Protein AF-A0A1E5QTL5-F1 (afdb_monomer_lite)

pLDDT: mean 83.36, std 11.29, range [42.22, 96.38]

Secondary structure (DSSP, 8-state):
-HHHHHHS-TT-HHHHHHHHHHTHHHHHHHHHHTT--GGG--HHHHHHHHHHHHHHHHHHHHHHHHHHHHHHHHHHHHHHHHHHHHHHHS-TTTS---GGGGSPPTTHHHHHHHHHHHHHHHTT-

Structure (mmCIF, N/CA/C/O backbone):
data_AF-A0A1E5QTL5-F1
#
_entry.id   AF-A0A1E5QTL5-F1
#
loop_
_atom_site.group_PDB
_atom_site.id
_atom_site.type_symbol
_atom_site.label_atom_id
_atom_site.label_alt_id
_atom_site.label_comp_id
_atom_site.label_asym_id
_atom_site.label_entity_id
_atom_site.label_seq_id
_atom_site.pdbx_PDB_ins_code
_atom_site.Cartn_x
_atom_site.Cartn_y
_atom_site.Cartn_z
_atom_site.occupancy
_atom_site.B_iso_or_equiv
_atom_site.auth_seq_id
_atom_site.auth_comp_id
_atom_site.auth_asym_id
_atom_site.auth_atom_id
_atom_site.pdbx_PDB_model_num
ATOM 1 N N . MET A 1 1 ? -22.407 -11.575 15.071 1.00 51.75 1 MET A N 1
ATOM 2 C CA . MET A 1 1 ? -21.843 -10.204 15.117 1.00 51.75 1 MET A CA 1
ATOM 3 C C . MET A 1 1 ? -20.932 -9.906 13.923 1.00 51.75 1 MET A C 1
ATOM 5 O O . MET A 1 1 ? -21.202 -8.944 13.218 1.00 51.75 1 MET A O 1
ATOM 9 N N . VAL A 1 2 ? -19.932 -10.747 13.624 1.00 49.28 2 VAL A N 1
ATOM 10 C CA . VAL A 1 2 ? -18.993 -10.548 12.492 1.00 49.28 2 VAL A CA 1
ATOM 11 C C . VAL A 1 2 ? -19.690 -10.490 11.119 1.00 49.28 2 VAL A C 1
ATOM 13 O O . VAL A 1 2 ? -19.471 -9.545 10.369 1.00 49.28 2 VAL A O 1
ATOM 16 N N . ASN A 1 3 ? -20.618 -11.408 10.823 1.00 51.19 3 ASN A N 1
ATOM 17 C CA . ASN A 1 3 ? -21.340 -11.412 9.535 1.00 51.19 3 ASN A CA 1
ATOM 18 C C . ASN A 1 3 ? -22.276 -10.196 9.357 1.00 51.19 3 ASN A C 1
ATOM 20 O O . ASN A 1 3 ? -22.453 -9.699 8.250 1.00 51.19 3 ASN A O 1
ATOM 24 N N . TYR A 1 4 ? -22.834 -9.663 10.452 1.00 55.81 4 TYR A N 1
ATOM 25 C CA . TYR A 1 4 ? -23.660 -8.449 10.417 1.00 55.81 4 TYR A CA 1
ATOM 26 C C . TYR A 1 4 ? -22.822 -7.216 10.036 1.00 55.81 4 TYR A C 1
ATOM 28 O O . TYR A 1 4 ? -23.265 -6.392 9.237 1.00 55.81 4 TYR A O 1
ATOM 36 N N . LEU A 1 5 ? -21.585 -7.132 10.538 1.00 55.47 5 LEU A N 1
ATOM 37 C CA . LEU A 1 5 ? -20.639 -6.054 10.232 1.00 55.47 5 LEU A CA 1
ATOM 38 C C . LEU A 1 5 ? -20.130 -6.095 8.785 1.00 55.47 5 LEU A C 1
ATOM 40 O O . LEU A 1 5 ? -19.887 -5.044 8.204 1.00 55.47 5 LEU A O 1
ATOM 44 N N . GLN A 1 6 ? -20.019 -7.281 8.183 1.00 57.78 6 GLN A N 1
ATOM 45 C CA . GLN A 1 6 ? -19.605 -7.426 6.782 1.00 57.78 6 GLN A CA 1
ATOM 46 C C . GLN A 1 6 ? -20.648 -6.890 5.786 1.00 57.78 6 GLN A C 1
ATOM 48 O O . GLN A 1 6 ? -20.279 -6.418 4.714 1.00 57.78 6 GLN A O 1
ATOM 53 N N . SER A 1 7 ? -21.936 -6.937 6.148 1.00 56.97 7 SER A N 1
ATOM 54 C CA . SER A 1 7 ? -23.058 -6.510 5.292 1.00 56.97 7 SER A CA 1
ATOM 55 C C . SER A 1 7 ? -23.428 -5.022 5.400 1.00 56.97 7 SER A C 1
ATOM 57 O O . SER A 1 7 ? -24.205 -4.515 4.593 1.00 56.97 7 SER A O 1
ATOM 59 N N . LYS A 1 8 ? -22.910 -4.309 6.409 1.00 61.84 8 LYS A N 1
ATOM 60 C CA . LYS A 1 8 ? -23.257 -2.909 6.699 1.00 61.84 8 LYS A CA 1
ATOM 61 C C . LYS A 1 8 ? -22.171 -1.966 6.183 1.00 61.84 8 LYS A C 1
ATOM 63 O O . LYS A 1 8 ? -20.986 -2.283 6.227 1.00 61.84 8 LYS A O 1
ATOM 68 N N . ASP A 1 9 ? -22.567 -0.775 5.733 1.00 63.75 9 ASP A N 1
ATOM 69 C CA . ASP A 1 9 ? -21.607 0.284 5.413 1.00 63.75 9 ASP A CA 1
ATOM 70 C C . ASP A 1 9 ? -21.006 0.845 6.709 1.00 63.75 9 ASP A C 1
ATOM 72 O O . ASP A 1 9 ? -21.589 1.706 7.370 1.00 63.75 9 ASP A O 1
ATOM 76 N N . LEU A 1 10 ? -19.839 0.319 7.076 1.00 64.81 10 LEU A N 1
ATOM 77 C CA . LEU A 1 10 ? -19.106 0.666 8.295 1.00 64.81 10 LEU A CA 1
ATOM 78 C C . LEU A 1 10 ? -18.607 2.118 8.313 1.00 64.81 10 LEU A C 1
ATOM 80 O O . LEU A 1 10 ? -18.183 2.588 9.361 1.00 64.81 10 LEU A O 1
ATOM 84 N N . ARG A 1 11 ? -18.703 2.846 7.190 1.00 61.28 11 ARG A N 1
ATOM 85 C CA . ARG A 1 11 ? -18.404 4.287 7.116 1.00 61.28 11 ARG A CA 1
ATOM 86 C C . ARG A 1 11 ? -19.489 5.143 7.777 1.00 61.28 11 ARG A C 1
ATOM 88 O O . ARG A 1 11 ? -19.275 6.325 8.023 1.00 61.28 11 ARG A O 1
ATOM 95 N N . LYS A 1 12 ? -20.668 4.572 8.058 1.00 72.38 12 LYS A N 1
ATOM 96 C CA . LYS A 1 12 ? -21.761 5.263 8.754 1.00 72.38 12 LYS A CA 1
ATOM 97 C C . LYS A 1 12 ? -21.634 5.065 10.262 1.00 72.38 12 LYS A C 1
ATOM 99 O O . LYS A 1 12 ? -22.202 4.125 10.819 1.00 72.38 12 LYS A O 1
ATOM 104 N N . THR A 1 13 ? -20.941 5.990 10.923 1.00 68.62 13 THR A N 1
ATOM 105 C CA . THR A 1 13 ? -20.628 5.951 12.363 1.00 68.62 13 THR A CA 1
ATOM 106 C C . THR A 1 13 ? -21.842 5.659 13.249 1.00 68.62 13 THR A C 1
ATOM 108 O O . THR A 1 13 ? -21.753 4.825 14.146 1.00 68.62 13 THR A O 1
ATOM 111 N N . ASN A 1 14 ? -23.007 6.236 12.942 1.00 74.56 14 ASN A N 1
ATOM 112 C CA . ASN A 1 14 ? -24.229 6.047 13.734 1.00 74.56 14 ASN A CA 1
ATOM 113 C C . ASN A 1 14 ? -24.703 4.582 13.774 1.00 74.56 14 ASN A C 1
ATOM 115 O O . ASN A 1 14 ? -25.102 4.089 14.824 1.00 74.56 14 ASN A O 1
ATOM 119 N N . ALA A 1 15 ? -24.591 3.849 12.661 1.00 73.12 15 ALA A N 1
ATOM 120 C CA . ALA A 1 15 ? -24.999 2.443 12.602 1.00 73.12 15 ALA A CA 1
ATOM 121 C C . ALA A 1 15 ? -24.070 1.529 13.420 1.00 73.12 15 ALA A C 1
ATOM 123 O O . ALA A 1 15 ? -24.491 0.484 13.919 1.00 73.12 15 ALA A O 1
ATOM 124 N N . VAL A 1 16 ? -22.803 1.924 13.551 1.00 77.94 16 VAL A N 1
ATOM 125 C CA . VAL A 1 16 ? -21.808 1.221 14.365 1.00 77.94 16 VAL A CA 1
ATOM 126 C C . VAL A 1 16 ? -22.025 1.540 15.846 1.00 77.94 16 VAL A C 1
ATOM 128 O O . VAL A 1 16 ? -21.996 0.624 16.664 1.00 77.94 16 VAL A O 1
ATOM 131 N N . ILE A 1 17 ? -22.338 2.795 16.189 1.00 83.81 17 ILE A N 1
ATOM 132 C CA . ILE A 1 17 ? -22.687 3.208 17.559 1.00 83.81 17 ILE A CA 1
ATOM 133 C C . ILE A 1 17 ? -23.884 2.410 18.089 1.00 83.81 17 ILE A C 1
ATOM 135 O O . ILE A 1 17 ? -23.831 1.911 19.210 1.00 83.81 17 ILE A O 1
ATOM 139 N N . ASP A 1 18 ? -24.939 2.218 17.294 1.00 82.88 18 ASP A N 1
ATOM 140 C CA . ASP A 1 18 ? -26.103 1.431 17.727 1.00 82.88 18 ASP A CA 1
ATOM 141 C C . ASP A 1 18 ? -25.752 -0.037 18.010 1.00 82.88 18 ASP A C 1
ATOM 143 O O . ASP A 1 18 ? -26.309 -0.657 18.920 1.00 82.88 18 ASP A O 1
ATOM 147 N N . LEU A 1 19 ? -24.807 -0.604 17.256 1.00 82.00 19 LEU A N 1
ATOM 148 C CA . LEU A 1 19 ? -24.320 -1.960 17.491 1.00 82.00 19 LEU A CA 1
ATOM 149 C C . LEU A 1 19 ? -23.465 -2.047 18.759 1.00 82.00 19 LEU A C 1
ATOM 151 O O . LEU A 1 19 ? -23.609 -3.008 19.517 1.00 82.00 19 LEU A O 1
ATOM 155 N N . VAL A 1 20 ? -22.620 -1.046 19.005 1.00 85.94 20 VAL A N 1
ATOM 156 C CA . VAL A 1 20 ? -21.861 -0.929 20.254 1.00 85.94 20 VAL A CA 1
ATOM 157 C C . VAL A 1 20 ? -22.814 -0.809 21.435 1.00 85.94 20 VAL A C 1
ATOM 159 O O . VAL A 1 20 ? -22.671 -1.562 22.390 1.00 85.94 20 VAL A O 1
ATOM 162 N N . ARG A 1 21 ? -23.828 0.061 21.355 1.00 86.88 21 ARG A N 1
ATOM 163 C CA . ARG A 1 21 ? -24.818 0.256 22.424 1.00 86.88 21 ARG A CA 1
ATOM 164 C C . ARG A 1 21 ? -25.520 -1.052 22.791 1.00 86.88 21 ARG A C 1
ATOM 166 O O . ARG A 1 21 ? -25.659 -1.362 23.967 1.00 86.88 21 ARG A O 1
ATOM 173 N N . LYS A 1 22 ? -25.911 -1.855 21.795 1.00 86.88 22 LYS A N 1
ATOM 174 C CA . LYS A 1 22 ? -26.545 -3.169 22.015 1.00 86.88 22 LYS A CA 1
ATOM 175 C C . LYS A 1 22 ? -25.619 -4.214 22.646 1.00 86.88 22 LYS A C 1
ATOM 177 O O . LYS A 1 22 ? -26.120 -5.192 23.182 1.00 86.88 22 LYS A O 1
ATOM 182 N N . ASN A 1 23 ? -24.301 -4.039 22.556 1.00 86.25 23 ASN A N 1
ATOM 183 C CA . ASN A 1 23 ? -23.303 -5.017 23.003 1.00 86.25 23 ASN A CA 1
ATOM 184 C C . ASN A 1 23 ? -22.261 -4.378 23.936 1.00 86.25 23 ASN A C 1
ATOM 186 O O . ASN A 1 23 ? -21.102 -4.793 23.955 1.00 86.25 23 ASN A O 1
ATOM 190 N N . GLN A 1 24 ? -22.651 -3.338 24.677 1.00 84.75 24 GLN A N 1
ATOM 191 C CA . GLN A 1 24 ? -21.721 -2.449 25.373 1.00 84.75 24 GLN A CA 1
ATOM 192 C C . GLN A 1 24 ? -20.828 -3.189 26.375 1.00 84.75 24 GLN A C 1
ATOM 194 O O 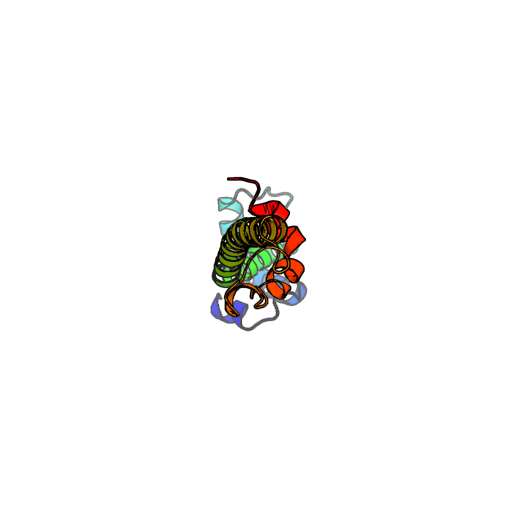. GLN A 1 24 ? -19.642 -2.883 26.465 1.00 84.75 24 GLN A O 1
ATOM 199 N N . GLU A 1 25 ? -21.355 -4.190 27.081 1.00 86.69 25 GLU A N 1
ATOM 200 C CA . GLU A 1 25 ? -20.582 -4.991 28.039 1.00 86.69 25 GLU A CA 1
ATOM 201 C C . GLU A 1 25 ? -19.408 -5.730 27.385 1.00 86.69 25 GLU A C 1
ATOM 203 O O . GLU A 1 25 ? -18.313 -5.768 27.945 1.00 86.69 25 GLU A O 1
ATOM 208 N N . ILE A 1 26 ? -19.604 -6.258 26.172 1.00 85.75 26 ILE A N 1
ATOM 209 C CA . ILE A 1 26 ? -18.548 -6.936 25.409 1.00 85.75 26 ILE A CA 1
ATOM 210 C C . ILE A 1 26 ? -17.455 -5.931 25.044 1.00 85.75 26 ILE A C 1
ATOM 212 O O . ILE A 1 26 ? -16.269 -6.211 25.215 1.00 85.75 26 ILE A O 1
ATOM 216 N N . PHE A 1 27 ? -17.841 -4.741 24.578 1.00 84.81 27 PHE A N 1
ATOM 217 C CA . PHE A 1 27 ? -16.879 -3.690 24.253 1.00 84.81 27 PHE A CA 1
ATOM 218 C C . PHE A 1 27 ? -16.107 -3.230 25.484 1.00 84.81 27 PHE A C 1
ATOM 220 O O . PHE A 1 27 ? -14.890 -3.135 25.403 1.00 84.81 27 PHE A O 1
ATOM 227 N N . LEU A 1 28 ? -16.770 -3.059 26.629 1.00 85.19 28 LEU A N 1
ATOM 228 C CA . LEU A 1 28 ? -16.132 -2.702 27.897 1.00 85.19 28 LEU A CA 1
ATOM 229 C C . LEU A 1 28 ? -15.047 -3.719 28.302 1.00 85.19 28 LEU A C 1
ATOM 231 O O . LEU A 1 28 ? -13.962 -3.341 28.740 1.00 85.19 28 LEU A O 1
ATOM 235 N N . GLN A 1 29 ? -15.320 -5.018 28.137 1.00 86.94 29 GLN A N 1
ATOM 236 C CA . GLN A 1 29 ? -14.353 -6.086 28.416 1.00 86.94 29 GLN A CA 1
ATOM 237 C C . GLN A 1 29 ? -13.166 -6.042 27.447 1.00 86.94 29 GLN A C 1
ATOM 239 O O . GLN A 1 29 ? -12.014 -6.037 27.880 1.00 86.94 29 GLN A O 1
ATOM 244 N N . VAL A 1 30 ? -13.435 -5.949 26.141 1.00 81.50 30 VAL A N 1
ATOM 245 C CA . VAL A 1 30 ? -12.394 -5.879 25.104 1.00 81.50 30 VAL A CA 1
ATOM 246 C C . VAL A 1 30 ? -11.532 -4.627 25.269 1.00 81.50 30 VAL A C 1
ATOM 248 O O . VAL A 1 30 ? -10.310 -4.702 25.149 1.00 81.50 30 VAL A O 1
ATOM 251 N N . THR A 1 31 ? -12.132 -3.479 25.592 1.00 81.25 31 THR A N 1
ATOM 252 C CA . THR A 1 31 ? -11.392 -2.222 25.729 1.00 81.25 31 THR A CA 1
ATOM 253 C C . THR A 1 31 ? -10.493 -2.192 26.954 1.00 81.25 31 THR A C 1
ATOM 255 O O . THR A 1 31 ? -9.430 -1.582 26.909 1.00 81.25 31 THR A O 1
ATOM 258 N N . ARG A 1 32 ? -10.865 -2.905 28.023 1.00 83.19 32 ARG A N 1
ATOM 259 C CA . ARG A 1 32 ? -9.986 -3.115 29.180 1.00 83.19 32 ARG A CA 1
ATOM 260 C C . ARG A 1 32 ? -8.775 -3.974 28.831 1.00 83.19 32 ARG A C 1
ATOM 262 O O . ARG A 1 32 ? -7.679 -3.660 29.280 1.00 83.19 32 ARG A O 1
ATOM 269 N N . ILE A 1 33 ? -8.954 -5.009 28.006 1.00 84.12 33 ILE A N 1
ATOM 270 C CA . ILE A 1 33 ? -7.854 -5.880 27.555 1.00 84.12 33 ILE A CA 1
ATOM 271 C C . ILE A 1 33 ? -6.836 -5.090 26.723 1.00 84.12 33 ILE A C 1
ATOM 273 O O . ILE A 1 33 ? -5.636 -5.232 26.930 1.00 84.12 33 ILE A O 1
ATOM 277 N N . ILE A 1 34 ? -7.298 -4.223 25.818 1.00 80.62 34 ILE A N 1
ATOM 278 C CA . ILE A 1 34 ? -6.419 -3.374 24.990 1.00 80.62 34 ILE A CA 1
ATOM 279 C C . ILE A 1 34 ? -5.931 -2.109 25.723 1.00 80.62 34 ILE A C 1
ATOM 281 O O . ILE A 1 34 ? -5.280 -1.265 25.113 1.00 80.62 34 ILE A O 1
ATOM 285 N N . GLY A 1 35 ? -6.255 -1.954 27.013 1.00 84.25 35 GLY A N 1
ATOM 286 C CA . GLY A 1 35 ? -5.751 -0.869 27.856 1.00 84.25 35 GLY A CA 1
ATOM 287 C C . GLY A 1 35 ? -6.338 0.514 27.561 1.00 84.25 35 GLY A C 1
ATOM 288 O O . GLY A 1 35 ? -5.658 1.519 27.769 1.00 84.25 35 GLY A O 1
ATOM 289 N N . LEU A 1 36 ? -7.583 0.605 27.081 1.00 86.44 36 LEU A N 1
ATOM 290 C CA . LEU A 1 36 ? -8.231 1.897 26.862 1.00 86.44 36 LEU A CA 1
ATOM 291 C C . LEU A 1 36 ? -8.430 2.628 28.207 1.00 86.44 36 LEU A C 1
ATOM 293 O O . LEU A 1 36 ? -9.045 2.067 29.117 1.00 86.44 36 LEU A O 1
ATOM 297 N N . PRO A 1 37 ? -7.966 3.884 28.356 1.00 88.06 37 PRO A N 1
ATOM 298 C CA . PRO A 1 37 ? -8.198 4.649 29.575 1.00 88.06 37 PRO A CA 1
ATOM 299 C C . PRO A 1 37 ? -9.694 4.841 29.836 1.00 88.06 37 PRO A C 1
ATOM 301 O O . PRO A 1 37 ? -10.447 5.134 28.908 1.00 88.06 37 PRO A O 1
ATOM 304 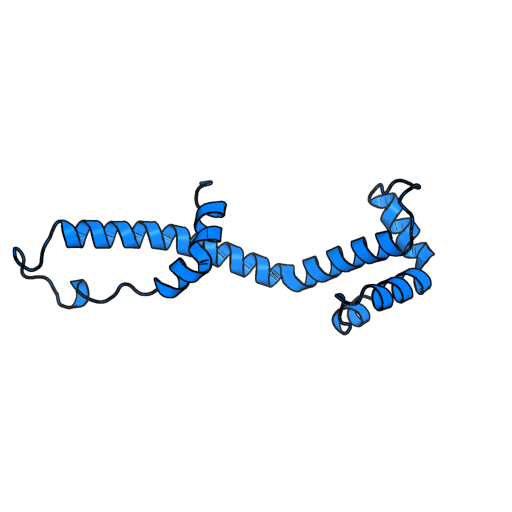N N . LYS A 1 38 ? -10.117 4.796 31.107 1.00 84.94 38 LYS A N 1
ATOM 305 C CA . LYS A 1 38 ? -11.522 5.033 31.502 1.00 84.94 38 LYS A CA 1
ATOM 306 C C . LYS A 1 38 ? -12.095 6.343 30.952 1.00 84.94 38 LYS A C 1
ATOM 308 O O . LYS A 1 38 ? -13.254 6.397 30.568 1.00 84.94 38 LYS A O 1
ATOM 313 N N . SER A 1 39 ? -11.272 7.389 30.846 1.00 89.25 39 SER A N 1
ATOM 314 C CA . SER A 1 39 ? -11.662 8.684 30.263 1.00 89.25 39 SER A CA 1
ATOM 315 C C . SER A 1 39 ? -12.025 8.620 28.773 1.00 89.25 39 SER A C 1
ATOM 317 O O . SER A 1 39 ? -12.534 9.594 28.221 1.00 89.25 39 SER A O 1
ATOM 319 N N . LYS A 1 40 ? -11.752 7.494 28.108 1.00 87.62 40 LYS A N 1
ATOM 320 C CA . LYS A 1 40 ? -12.044 7.229 26.699 1.00 87.62 40 LYS A CA 1
ATOM 321 C C . LYS A 1 40 ? -13.074 6.109 26.506 1.00 87.62 40 LYS A C 1
ATOM 323 O O . LYS A 1 40 ? -13.370 5.789 25.359 1.00 87.62 40 LYS A O 1
ATOM 328 N N . GLU A 1 41 ? -13.656 5.549 27.568 1.00 87.81 41 GLU A N 1
ATOM 329 C CA . GLU A 1 41 ? -14.702 4.512 27.512 1.00 87.81 41 GLU A CA 1
ATOM 330 C C . GLU A 1 41 ? -16.068 5.098 27.090 1.00 87.81 41 GLU A C 1
ATOM 332 O O . GLU A 1 41 ? -17.029 5.117 27.855 1.00 87.81 41 GLU A O 1
ATOM 337 N N . THR A 1 42 ? -16.153 5.610 25.859 1.00 89.06 42 THR A N 1
ATOM 338 C CA . THR A 1 42 ? -17.393 6.134 25.264 1.00 89.06 42 THR A CA 1
ATOM 339 C C . THR A 1 42 ? -17.854 5.263 24.098 1.00 89.06 42 THR A C 1
ATOM 341 O O . THR A 1 42 ? -17.049 4.588 23.447 1.00 89.06 42 THR A O 1
ATOM 344 N N . LEU A 1 43 ? -19.158 5.290 23.802 1.00 86.62 43 LEU A N 1
ATOM 345 C CA . LEU A 1 43 ? -19.743 4.524 22.694 1.00 86.62 43 LEU A CA 1
ATOM 346 C C . LEU A 1 43 ? -19.109 4.892 21.345 1.00 86.62 43 LEU A C 1
ATOM 348 O O . LEU A 1 43 ? -18.928 4.030 20.488 1.00 86.62 43 LEU A O 1
ATOM 352 N N . GLU A 1 44 ? -18.736 6.157 21.171 1.00 87.56 44 GLU A N 1
ATOM 353 C CA . GLU A 1 44 ? -18.079 6.682 19.977 1.00 87.56 44 GLU A CA 1
ATOM 354 C C . GLU A 1 44 ? -16.684 6.079 19.813 1.00 87.56 44 GLU A C 1
ATOM 356 O O . GLU A 1 44 ? -16.346 5.599 18.732 1.00 87.56 44 GLU A O 1
ATOM 361 N N . ASN A 1 45 ? -15.890 6.029 20.885 1.00 87.88 45 ASN A N 1
ATOM 362 C CA . ASN A 1 45 ? -14.547 5.453 20.826 1.00 87.88 45 ASN A CA 1
ATOM 363 C C . ASN A 1 45 ? -14.595 3.945 20.575 1.00 87.88 45 ASN A C 1
ATOM 365 O O . ASN A 1 45 ? -13.818 3.426 19.774 1.00 87.88 45 ASN A O 1
ATOM 369 N N . TYR A 1 46 ? -15.548 3.238 21.181 1.00 87.75 46 TYR A N 1
ATOM 370 C CA . TYR A 1 46 ? -15.791 1.827 20.878 1.00 87.75 46 TYR A CA 1
ATOM 371 C C . TYR A 1 46 ? -16.204 1.614 19.421 1.00 87.75 46 TYR A C 1
ATOM 373 O O . TYR A 1 46 ? -15.735 0.674 18.778 1.00 87.75 46 TYR A O 1
ATOM 381 N N . ALA A 1 47 ? -17.036 2.503 18.873 1.00 85.88 47 ALA A N 1
ATOM 382 C CA . ALA A 1 47 ? -17.435 2.447 17.474 1.00 85.88 47 ALA A CA 1
ATOM 383 C C . ALA A 1 47 ? -16.244 2.691 16.538 1.00 85.88 47 ALA A C 1
ATOM 385 O O . ALA A 1 47 ? -16.113 1.981 15.545 1.00 85.88 47 ALA A O 1
ATOM 386 N N . ILE A 1 48 ? -15.351 3.629 16.865 1.00 86.56 48 ILE A N 1
ATOM 387 C CA . ILE A 1 48 ? -14.119 3.879 16.101 1.00 86.56 48 ILE A CA 1
ATOM 388 C C . ILE A 1 48 ? -13.206 2.649 16.125 1.00 86.56 48 ILE A C 1
ATOM 390 O O . ILE A 1 48 ? -12.754 2.207 15.069 1.00 86.56 48 ILE A O 1
ATOM 394 N N . ILE A 1 49 ? -12.978 2.050 17.299 1.00 85.94 49 ILE A N 1
ATOM 395 C CA . ILE A 1 49 ? -12.166 0.830 17.434 1.00 85.94 49 ILE A CA 1
ATOM 396 C C . ILE A 1 49 ? -12.764 -0.298 16.590 1.00 85.94 49 ILE A C 1
ATOM 398 O O . ILE A 1 49 ? -12.054 -0.954 15.827 1.00 85.94 49 ILE A O 1
ATOM 402 N N . LEU A 1 50 ? -14.080 -0.504 16.673 1.00 84.69 50 LEU A N 1
ATOM 403 C CA . LEU A 1 50 ? -14.754 -1.537 15.895 1.00 84.69 50 LEU A CA 1
ATOM 404 C C . LEU A 1 50 ? -14.669 -1.279 14.388 1.00 84.69 50 LEU A C 1
ATOM 406 O O . LEU A 1 50 ? -14.429 -2.215 13.625 1.00 84.69 50 LEU A O 1
ATOM 410 N N . GLN A 1 51 ? -14.859 -0.030 13.960 1.00 85.06 51 GLN A N 1
ATOM 411 C CA . GLN A 1 51 ? -14.710 0.367 12.560 1.00 85.06 51 GLN A CA 1
ATOM 412 C C . GLN A 1 51 ? -13.305 0.074 12.059 1.00 85.06 51 GLN A C 1
ATOM 414 O O . GLN A 1 51 ? -13.162 -0.555 11.013 1.00 85.06 51 GLN A O 1
ATOM 419 N N . TYR A 1 52 ? -12.283 0.468 12.820 1.00 85.25 52 TYR A N 1
ATOM 420 C CA . TYR A 1 52 ? -10.895 0.192 12.482 1.00 85.25 52 TYR A CA 1
ATOM 421 C C . TYR A 1 52 ? -10.648 -1.311 12.340 1.00 85.25 52 TYR A C 1
ATOM 423 O O . TYR A 1 52 ? -10.163 -1.748 11.302 1.00 85.25 52 TYR A O 1
ATOM 431 N N . LEU A 1 53 ? -11.033 -2.123 13.329 1.00 83.94 53 LEU A N 1
ATOM 432 C CA . LEU A 1 53 ? -10.825 -3.574 13.290 1.00 83.94 53 LEU A CA 1
ATOM 433 C C . LEU A 1 53 ? -11.532 -4.223 12.097 1.00 83.94 53 LEU A C 1
ATOM 435 O O . LEU A 1 53 ? -10.952 -5.054 11.397 1.00 83.94 53 LEU A O 1
ATOM 439 N N . ALA A 1 54 ? -12.779 -3.831 11.842 1.00 83.06 54 ALA A N 1
ATOM 440 C CA . ALA A 1 54 ? -13.569 -4.393 10.760 1.00 83.06 54 ALA A CA 1
ATOM 441 C C . ALA A 1 54 ? -13.041 -3.976 9.376 1.00 83.06 54 ALA A C 1
ATOM 443 O O . ALA A 1 54 ? -12.958 -4.820 8.483 1.00 83.06 54 ALA A O 1
ATOM 444 N N . LEU A 1 55 ? -12.641 -2.712 9.193 1.00 82.44 55 LEU A N 1
ATOM 445 C CA . LEU A 1 55 ? -12.035 -2.226 7.949 1.00 82.44 55 LEU A CA 1
ATOM 446 C C . LEU A 1 55 ? -10.655 -2.844 7.718 1.00 82.44 55 LEU A C 1
ATOM 448 O O . LEU A 1 55 ? -10.399 -3.350 6.627 1.00 82.44 55 LEU A O 1
ATOM 452 N N . SER A 1 56 ? -9.809 -2.882 8.748 1.00 83.50 56 SER A N 1
ATOM 453 C CA . SER A 1 56 ? -8.501 -3.535 8.695 1.00 83.50 56 SER A CA 1
ATOM 454 C C . SER A 1 56 ? -8.649 -4.995 8.288 1.00 83.50 56 SER A C 1
ATOM 456 O O . SER A 1 56 ? -8.002 -5.427 7.340 1.00 83.50 56 SER A O 1
ATOM 458 N N . LYS A 1 57 ? -9.579 -5.740 8.902 1.00 83.62 57 LYS A N 1
ATOM 459 C CA . LYS A 1 57 ? -9.816 -7.140 8.531 1.00 83.62 57 LYS A CA 1
ATOM 460 C C . LYS A 1 57 ? -10.371 -7.294 7.116 1.00 83.62 57 LYS A C 1
ATOM 462 O O . LYS A 1 57 ? -9.972 -8.205 6.397 1.00 83.62 57 LYS A O 1
ATOM 467 N N . LYS A 1 58 ? -11.292 -6.416 6.707 1.00 83.31 58 LYS A N 1
ATOM 468 C CA . LYS A 1 58 ? -11.887 -6.428 5.363 1.00 83.31 58 LYS A CA 1
ATOM 469 C C . LYS A 1 58 ? -10.834 -6.224 4.275 1.00 83.31 58 LYS A C 1
ATOM 471 O O . LYS A 1 58 ? -10.924 -6.849 3.222 1.00 83.31 58 LYS A O 1
ATOM 476 N N . HIS A 1 59 ? -9.868 -5.345 4.523 1.00 84.50 59 HIS A N 1
ATOM 477 C CA . HIS A 1 59 ? -8.871 -4.957 3.534 1.00 84.50 59 HIS A CA 1
ATOM 478 C C . HIS A 1 59 ? -7.527 -5.673 3.689 1.00 84.50 59 HIS A C 1
ATOM 480 O O . HIS A 1 59 ? -6.739 -5.607 2.759 1.00 84.50 59 HIS A O 1
ATOM 486 N N . GLU A 1 60 ? -7.291 -6.420 4.771 1.00 86.06 60 GLU A N 1
ATOM 487 C CA . GLU A 1 60 ? -6.037 -7.134 5.074 1.00 86.06 60 GLU A CA 1
ATOM 488 C C . GLU A 1 60 ? -5.432 -7.849 3.856 1.00 86.06 60 GLU A C 1
ATOM 490 O O . GLU A 1 60 ? -4.284 -7.598 3.485 1.00 86.06 60 GLU A O 1
ATOM 495 N N . LYS A 1 61 ? -6.226 -8.685 3.175 1.00 85.62 61 LYS A N 1
ATOM 496 C CA . LYS A 1 61 ? -5.760 -9.438 2.002 1.00 85.62 61 LYS A CA 1
ATOM 497 C C . LYS A 1 61 ? -5.390 -8.521 0.833 1.00 85.62 61 LYS A C 1
ATOM 499 O O . LYS A 1 61 ? -4.349 -8.713 0.210 1.00 85.62 61 LYS A O 1
ATOM 504 N N . ASN A 1 62 ? -6.236 -7.536 0.538 1.00 87.62 62 ASN A N 1
ATOM 505 C CA . ASN A 1 62 ? -6.025 -6.624 -0.586 1.00 87.62 62 ASN A CA 1
ATOM 506 C C . ASN A 1 62 ? -4.836 -5.694 -0.322 1.00 87.62 62 ASN A C 1
ATOM 508 O O . ASN A 1 62 ? -4.047 -5.451 -1.227 1.00 87.62 62 ASN A O 1
ATOM 512 N N . SER A 1 63 ? -4.670 -5.230 0.917 1.00 88.31 63 SER A N 1
ATOM 513 C CA . SER A 1 63 ? -3.516 -4.442 1.344 1.00 88.31 63 SER A CA 1
ATOM 514 C C . SER A 1 63 ? -2.222 -5.240 1.191 1.00 88.31 63 SER A C 1
ATOM 516 O O . SER A 1 63 ? -1.255 -4.720 0.648 1.00 88.31 63 SER A O 1
ATOM 518 N N . GLY A 1 64 ? -2.209 -6.521 1.580 1.00 89.50 64 GLY A N 1
ATOM 519 C CA . GLY A 1 64 ? -1.045 -7.389 1.373 1.00 89.50 64 GLY A CA 1
ATOM 520 C C . GLY A 1 64 ? -0.686 -7.569 -0.106 1.00 89.50 64 GLY A C 1
ATOM 521 O O . GLY A 1 64 ? 0.479 -7.464 -0.482 1.00 89.50 64 GLY A O 1
ATOM 522 N N . GLN A 1 65 ? -1.685 -7.782 -0.968 1.00 92.25 65 GLN A N 1
ATOM 523 C CA . GLN A 1 65 ? -1.470 -7.861 -2.419 1.00 92.25 65 GLN A CA 1
ATOM 524 C C . GLN A 1 65 ? -0.960 -6.541 -3.003 1.00 92.25 65 GLN A C 1
ATOM 526 O O . GLN A 1 65 ? -0.088 -6.553 -3.868 1.00 92.25 65 GLN A O 1
ATOM 531 N N . TYR A 1 66 ? -1.474 -5.416 -2.511 1.00 93.00 66 TYR A N 1
ATOM 532 C CA . TYR A 1 66 ? -1.028 -4.096 -2.923 1.00 93.00 66 TYR A CA 1
ATOM 533 C C . TYR A 1 66 ? 0.435 -3.851 -2.546 1.00 93.00 66 TYR A C 1
ATOM 535 O O . TYR A 1 66 ? 1.219 -3.493 -3.412 1.00 93.00 66 TYR A O 1
ATOM 543 N N . PHE A 1 67 ? 0.845 -4.122 -1.303 1.00 92.38 67 PHE A N 1
ATOM 544 C CA . PHE A 1 67 ? 2.250 -3.957 -0.908 1.00 92.38 67 PHE A CA 1
ATOM 545 C C . PHE A 1 67 ? 3.199 -4.835 -1.725 1.00 92.38 67 PHE A C 1
ATOM 547 O O . PHE A 1 67 ? 4.268 -4.376 -2.112 1.00 92.38 67 PHE A O 1
ATOM 554 N N . ARG A 1 68 ? 2.777 -6.056 -2.072 1.00 93.19 68 ARG A N 1
ATOM 555 C CA . ARG A 1 68 ? 3.547 -6.916 -2.975 1.00 93.19 68 ARG A CA 1
ATOM 556 C C . ARG A 1 68 ? 3.672 -6.328 -4.383 1.00 93.19 68 ARG A C 1
ATOM 558 O O . ARG A 1 68 ? 4.726 -6.452 -4.995 1.00 93.19 68 ARG A O 1
ATOM 565 N N . LEU A 1 69 ? 2.620 -5.693 -4.904 1.00 94.06 69 LEU A N 1
ATOM 566 C CA . LEU A 1 69 ? 2.702 -4.964 -6.172 1.00 94.06 69 LEU A CA 1
ATOM 567 C C . LEU A 1 69 ? 3.726 -3.828 -6.075 1.00 94.06 69 LEU A C 1
ATOM 569 O O . LEU A 1 69 ? 4.564 -3.709 -6.958 1.00 94.06 69 LEU A O 1
ATOM 573 N N . ILE A 1 70 ? 3.687 -3.035 -5.002 1.00 95.06 70 ILE A N 1
ATOM 574 C CA . ILE A 1 70 ? 4.631 -1.929 -4.790 1.00 95.06 70 ILE A CA 1
ATOM 575 C C . ILE A 1 70 ? 6.082 -2.430 -4.761 1.00 95.06 70 ILE A C 1
ATOM 577 O O . ILE A 1 70 ? 6.935 -1.871 -5.444 1.00 95.06 70 ILE A O 1
ATOM 581 N N . GLU A 1 71 ? 6.348 -3.528 -4.054 1.00 92.69 71 GLU A N 1
ATOM 582 C CA . GLU A 1 71 ? 7.670 -4.160 -4.014 1.00 92.69 71 GLU A CA 1
ATOM 583 C C . GLU A 1 71 ? 8.149 -4.598 -5.409 1.00 92.69 71 GLU A C 1
ATOM 585 O O . GLU A 1 71 ? 9.255 -4.248 -5.826 1.00 92.69 71 GLU A O 1
ATOM 590 N N . VAL A 1 72 ? 7.299 -5.309 -6.158 1.00 94.38 72 VAL A N 1
ATOM 591 C CA . VAL A 1 72 ? 7.612 -5.757 -7.524 1.00 94.38 72 VAL A CA 1
ATOM 592 C C . VAL A 1 72 ? 7.849 -4.569 -8.454 1.00 94.38 72 VAL A C 1
ATOM 594 O O . VAL A 1 72 ? 8.771 -4.608 -9.265 1.00 94.38 72 VAL A O 1
ATOM 597 N N . MET A 1 73 ? 7.063 -3.499 -8.329 1.00 94.88 73 MET A N 1
ATOM 598 C CA . MET A 1 73 ? 7.231 -2.305 -9.157 1.00 94.88 73 MET A CA 1
ATOM 599 C C . MET A 1 73 ? 8.518 -1.539 -8.834 1.00 94.88 73 MET A C 1
ATOM 601 O O . MET A 1 73 ? 9.130 -0.992 -9.747 1.00 94.88 73 MET A O 1
ATOM 605 N N . GLY A 1 74 ? 8.979 -1.554 -7.580 1.00 92.94 74 GLY A N 1
ATOM 606 C CA . GLY A 1 74 ? 10.300 -1.030 -7.224 1.00 92.94 74 GLY A CA 1
ATOM 607 C C . GLY A 1 74 ? 11.436 -1.806 -7.899 1.00 92.94 74 GLY A C 1
ATOM 608 O O . GLY A 1 74 ? 12.352 -1.210 -8.459 1.00 92.94 74 GLY A O 1
ATOM 609 N N . GLN A 1 75 ? 11.354 -3.140 -7.928 1.00 92.81 75 GLN A N 1
ATOM 610 C CA . GLN A 1 75 ? 12.330 -3.970 -8.649 1.00 92.81 75 GLN A CA 1
ATOM 611 C C . GLN A 1 75 ? 12.259 -3.750 -10.166 1.00 92.81 75 GLN A C 1
ATOM 613 O O . GLN A 1 75 ? 13.291 -3.646 -10.829 1.00 92.81 75 GLN A O 1
ATOM 618 N N . TRP A 1 76 ? 11.045 -3.645 -10.709 1.00 94.94 76 TRP A N 1
ATOM 619 C CA . TRP A 1 76 ? 10.811 -3.332 -12.116 1.00 94.94 76 TRP A CA 1
ATOM 620 C C . TRP A 1 76 ? 11.449 -1.996 -12.514 1.00 94.94 76 TRP A C 1
ATOM 622 O O . TRP A 1 76 ? 12.063 -1.930 -13.571 1.00 94.94 76 TRP A O 1
ATOM 632 N N . ALA A 1 77 ? 11.385 -0.967 -11.663 1.00 92.69 77 ALA 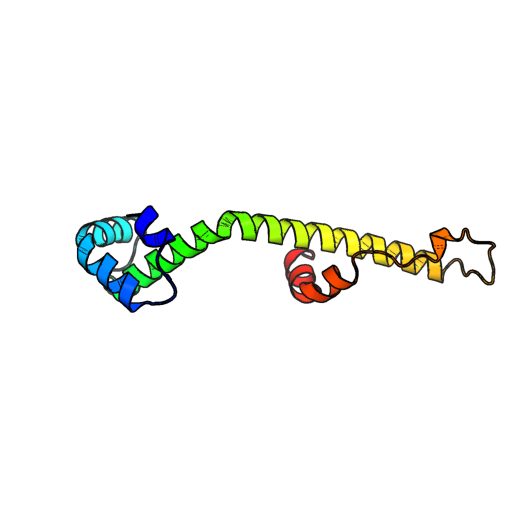A N 1
ATOM 633 C CA . ALA A 1 77 ? 11.972 0.345 -11.945 1.00 92.69 77 ALA A CA 1
ATOM 634 C C . ALA A 1 77 ? 13.495 0.282 -12.121 1.00 92.69 77 ALA A C 1
ATOM 636 O O . ALA A 1 77 ? 14.045 0.887 -13.039 1.00 92.69 77 ALA A O 1
ATOM 637 N N . ASN A 1 78 ? 14.175 -0.518 -11.294 1.00 90.38 78 ASN A N 1
ATOM 638 C CA . ASN A 1 78 ? 15.613 -0.748 -11.436 1.00 90.38 78 ASN A CA 1
ATOM 639 C C . ASN A 1 78 ? 15.948 -1.418 -12.777 1.00 90.38 78 ASN A C 1
ATOM 641 O O . ASN A 1 78 ? 16.893 -1.015 -13.452 1.00 90.38 78 ASN A O 1
ATOM 645 N N . LEU A 1 79 ? 15.159 -2.419 -13.182 1.00 91.75 79 LEU A N 1
ATOM 646 C CA . LEU A 1 79 ? 15.331 -3.093 -14.473 1.00 91.75 79 LEU A CA 1
ATOM 647 C C . LEU A 1 79 ? 15.024 -2.161 -15.649 1.00 91.75 79 LEU A C 1
ATOM 649 O O . LEU A 1 79 ? 15.757 -2.170 -16.633 1.00 91.75 79 LEU A O 1
ATOM 653 N N . TYR A 1 80 ? 13.971 -1.351 -15.541 1.00 93.25 80 TYR A N 1
ATOM 654 C CA . TYR A 1 80 ? 13.610 -0.347 -16.536 1.00 93.25 80 TYR A CA 1
ATOM 655 C C . TYR A 1 80 ? 14.771 0.623 -16.769 1.00 93.25 80 TYR A C 1
ATOM 657 O O . TYR A 1 80 ? 15.223 0.765 -17.902 1.00 93.25 80 TYR A O 1
ATOM 665 N N . ASN A 1 81 ? 15.314 1.206 -15.694 1.00 91.38 81 ASN A N 1
ATOM 666 C CA . ASN A 1 81 ? 16.446 2.129 -15.780 1.00 91.38 81 ASN A CA 1
ATOM 667 C C . ASN A 1 81 ? 17.668 1.459 -16.415 1.00 91.38 81 ASN A C 1
ATOM 669 O O . ASN A 1 81 ? 18.278 2.031 -17.306 1.00 91.38 81 ASN A O 1
ATOM 673 N N . MET A 1 82 ? 17.973 0.212 -16.043 1.00 91.38 82 MET A N 1
ATOM 674 C CA . MET A 1 82 ? 19.084 -0.534 -16.640 1.00 91.38 82 MET A CA 1
ATOM 675 C C . MET A 1 82 ? 18.915 -0.746 -18.154 1.00 91.38 82 MET A C 1
ATOM 677 O O . MET A 1 82 ? 19.889 -0.664 -18.905 1.00 91.38 82 MET A O 1
ATOM 681 N N . ILE A 1 83 ? 17.693 -1.039 -18.615 1.00 90.25 83 ILE A N 1
ATOM 682 C CA . ILE A 1 83 ? 17.400 -1.213 -20.044 1.00 90.25 83 ILE A CA 1
ATOM 683 C C . ILE A 1 83 ? 17.523 0.125 -20.778 1.00 90.25 83 ILE A C 1
ATOM 685 O O . ILE A 1 83 ? 18.133 0.171 -21.846 1.00 90.25 83 ILE A O 1
ATOM 689 N N . GLU A 1 84 ? 16.974 1.202 -20.219 1.00 90.81 84 GLU A N 1
ATOM 690 C CA . GLU A 1 84 ? 17.049 2.539 -20.816 1.00 90.81 84 GLU A CA 1
ATOM 691 C C . GLU A 1 84 ? 18.490 3.064 -20.868 1.00 90.81 84 GLU A C 1
ATOM 693 O O . GLU A 1 84 ? 18.924 3.540 -21.917 1.00 90.81 84 GLU A O 1
AT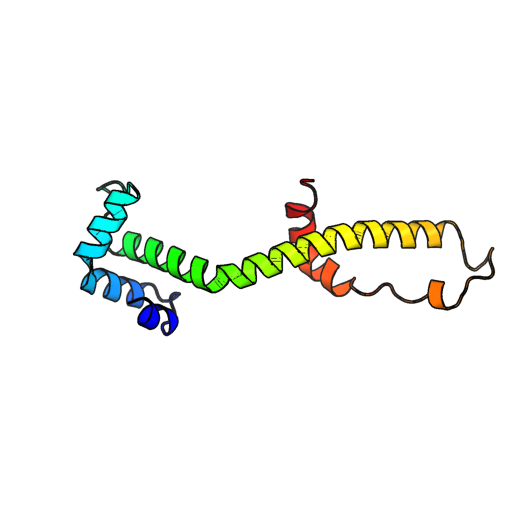OM 698 N N . ASP A 1 85 ? 19.272 2.878 -19.803 1.00 90.69 85 ASP A N 1
ATOM 699 C CA . ASP A 1 85 ? 20.702 3.202 -19.774 1.00 90.69 85 ASP A CA 1
ATOM 700 C C . ASP A 1 85 ? 21.458 2.437 -20.866 1.00 90.69 85 ASP A C 1
ATOM 702 O O . ASP A 1 85 ? 22.289 2.999 -21.586 1.00 90.69 85 ASP A O 1
ATOM 706 N N . ASN A 1 86 ? 21.138 1.153 -21.047 1.00 89.81 86 ASN A N 1
ATOM 707 C CA . ASN A 1 86 ? 21.746 0.361 -22.103 1.00 89.81 86 ASN A CA 1
ATOM 708 C C . ASN A 1 86 ? 21.340 0.853 -23.503 1.00 89.81 86 ASN A C 1
ATOM 710 O O . ASN A 1 86 ? 22.198 1.000 -24.371 1.00 89.81 86 ASN A O 1
ATOM 714 N N . ARG A 1 87 ? 20.059 1.162 -23.730 1.00 89.00 87 ARG A N 1
ATOM 715 C CA . ARG A 1 87 ? 19.576 1.743 -24.996 1.00 89.00 87 ARG A CA 1
ATOM 716 C C . ARG A 1 87 ? 20.230 3.087 -25.305 1.00 89.00 87 ARG A C 1
ATOM 718 O O . ARG A 1 87 ? 20.506 3.371 -26.470 1.00 89.00 87 ARG A O 1
ATOM 725 N N . ALA A 1 88 ? 20.492 3.898 -24.282 1.00 86.06 88 ALA A N 1
ATOM 726 C CA . ALA A 1 88 ? 21.206 5.160 -24.423 1.00 86.06 88 ALA A CA 1
ATOM 727 C C . ALA A 1 88 ? 22.682 4.943 -24.793 1.00 86.06 88 ALA A C 1
ATOM 729 O O . ALA A 1 88 ? 23.220 5.684 -25.614 1.00 86.06 88 ALA A O 1
ATOM 730 N N . GLN A 1 89 ? 23.323 3.917 -24.225 1.00 87.38 89 GLN A N 1
ATOM 731 C CA . GLN A 1 89 ? 24.719 3.577 -24.501 1.00 87.38 89 GLN A CA 1
ATOM 732 C C . GLN A 1 89 ? 24.928 2.921 -25.877 1.00 87.38 89 GLN A C 1
ATOM 734 O O . GLN A 1 89 ? 25.944 3.170 -26.523 1.00 87.38 89 GLN A O 1
ATOM 739 N N . TYR A 1 90 ? 23.991 2.085 -26.328 1.00 83.25 90 TYR A N 1
ATOM 740 C CA . TYR A 1 90 ? 24.069 1.358 -27.596 1.00 83.25 90 TYR A CA 1
ATOM 741 C C . TYR A 1 90 ? 22.967 1.834 -28.535 1.00 83.25 90 TYR A C 1
ATOM 743 O O . TYR A 1 90 ? 21.902 1.226 -28.646 1.00 83.25 90 TYR A O 1
ATOM 751 N N . SER A 1 91 ? 23.225 2.946 -29.223 1.00 76.25 91 SER A N 1
ATOM 752 C CA . SER A 1 91 ? 22.231 3.555 -30.099 1.00 76.25 91 SER A CA 1
ATOM 753 C C . SER A 1 91 ? 22.033 2.756 -31.398 1.00 76.25 91 SER A C 1
ATOM 755 O O . SER A 1 91 ? 22.979 2.230 -31.989 1.00 76.25 91 SER A O 1
ATOM 757 N N . ALA A 1 92 ? 20.801 2.737 -31.920 1.00 72.94 92 ALA A N 1
ATOM 758 C CA . ALA A 1 92 ? 20.471 2.113 -33.212 1.00 72.94 92 ALA A CA 1
ATOM 759 C C . ALA A 1 92 ? 21.171 2.775 -34.421 1.00 72.94 92 ALA A C 1
ATOM 761 O O . ALA A 1 92 ? 21.079 2.281 -35.543 1.00 72.94 92 ALA A O 1
ATOM 762 N N . LYS A 1 93 ? 21.837 3.920 -34.211 1.00 75.31 93 LYS A N 1
ATOM 763 C CA . LYS A 1 93 ? 22.657 4.593 -35.228 1.00 75.31 93 LYS A CA 1
ATOM 764 C C . LYS A 1 93 ? 24.036 3.951 -35.366 1.00 75.31 93 LYS A C 1
ATOM 766 O O . LYS A 1 93 ? 24.635 4.034 -36.432 1.00 75.31 93 LYS A O 1
ATOM 771 N N . GLU A 1 94 ? 24.530 3.345 -34.291 1.00 80.12 94 GLU A N 1
ATOM 772 C CA . GLU A 1 94 ? 25.880 2.785 -34.195 1.00 80.12 94 GLU A CA 1
ATOM 773 C C . GLU A 1 94 ? 25.871 1.254 -34.274 1.00 80.12 94 GLU A C 1
ATOM 775 O O . GLU A 1 94 ? 26.862 0.653 -34.686 1.00 80.12 94 GLU A O 1
ATOM 780 N N . TYR A 1 95 ? 24.743 0.620 -33.934 1.00 81.00 95 TYR A N 1
ATOM 781 C CA . TYR A 1 95 ? 24.609 -0.832 -33.861 1.00 81.00 95 TYR A CA 1
ATOM 782 C C . TYR A 1 95 ? 23.358 -1.334 -34.589 1.00 81.00 95 TYR A C 1
ATOM 784 O O . TYR A 1 95 ? 22.296 -0.714 -34.547 1.00 81.00 95 TYR A O 1
ATOM 792 N N . ASN A 1 96 ? 23.469 -2.506 -35.221 1.00 84.31 96 ASN A N 1
ATOM 793 C CA . ASN A 1 96 ? 22.328 -3.202 -35.814 1.00 84.31 96 ASN A CA 1
ATOM 794 C C . ASN A 1 96 ? 21.560 -3.968 -34.723 1.00 84.31 96 ASN A C 1
ATOM 796 O O . ASN A 1 96 ? 21.886 -5.115 -34.414 1.00 84.31 96 ASN A O 1
ATOM 800 N N . LEU A 1 97 ? 20.587 -3.301 -34.100 1.00 84.81 97 LEU A N 1
ATOM 801 C CA . LEU A 1 97 ? 19.836 -3.832 -32.961 1.00 84.81 97 LEU A CA 1
ATOM 802 C C . LEU A 1 97 ? 18.648 -4.709 -33.408 1.00 84.81 97 LEU A C 1
ATOM 804 O O . LEU A 1 97 ? 17.970 -4.367 -34.380 1.00 84.81 97 LEU A O 1
ATOM 808 N N . PRO A 1 98 ? 18.336 -5.803 -32.686 1.00 86.19 98 PRO A N 1
ATOM 809 C CA . PRO A 1 98 ? 17.126 -6.585 -32.931 1.00 86.19 98 PRO A CA 1
ATOM 810 C C . PRO A 1 98 ? 15.843 -5.748 -32.752 1.00 86.19 98 PRO A C 1
ATOM 812 O O . PRO A 1 98 ? 15.808 -4.870 -31.885 1.00 86.19 98 PRO A O 1
ATOM 815 N N . PRO A 1 99 ? 14.751 -6.030 -33.486 1.00 84.62 99 PRO A N 1
ATOM 816 C CA . PRO A 1 99 ? 13.486 -5.299 -33.350 1.00 84.62 99 PRO A CA 1
ATOM 817 C C . PRO A 1 99 ? 12.889 -5.335 -31.936 1.00 84.62 99 PRO A C 1
ATOM 819 O O . PRO A 1 99 ? 12.204 -4.403 -31.520 1.00 84.62 99 PRO A O 1
ATOM 822 N N . GLU A 1 100 ? 13.147 -6.399 -31.173 1.00 85.44 100 GLU A N 1
ATOM 823 C CA . GLU A 1 100 ? 12.737 -6.534 -29.773 1.00 85.44 100 GLU A CA 1
ATOM 824 C C . GLU A 1 100 ? 13.338 -5.441 -28.891 1.00 85.44 100 GLU A C 1
ATOM 826 O O . GLU A 1 100 ? 12.705 -5.019 -27.925 1.00 85.44 100 GLU A O 1
ATOM 831 N N . TYR A 1 101 ? 14.525 -4.951 -29.251 1.00 83.94 101 TYR A N 1
ATOM 832 C CA . TYR A 1 101 ? 15.256 -3.950 -28.485 1.00 83.94 101 TYR A CA 1
ATOM 833 C C . TYR A 1 101 ? 14.568 -2.590 -28.460 1.00 83.94 101 TYR A C 1
ATOM 835 O O . TYR A 1 101 ? 14.796 -1.812 -27.541 1.00 83.94 101 TYR A O 1
ATOM 843 N N . LEU A 1 102 ? 13.705 -2.319 -29.439 1.00 82.38 102 LEU A N 1
ATOM 844 C CA . LEU A 1 102 ? 12.983 -1.056 -29.598 1.00 82.38 102 LEU A CA 1
ATOM 845 C C . LEU A 1 102 ? 11.542 -1.125 -29.082 1.00 82.38 102 LEU A C 1
ATOM 847 O O . LEU A 1 102 ? 10.818 -0.134 -29.145 1.00 82.38 102 LEU A O 1
ATOM 851 N N . LYS A 1 103 ? 11.099 -2.289 -28.593 1.00 88.69 103 LYS A N 1
ATOM 852 C CA . LYS A 1 103 ? 9.743 -2.444 -28.059 1.00 88.69 103 LYS A CA 1
ATOM 853 C C . LYS A 1 103 ? 9.583 -1.661 -26.762 1.00 88.69 103 LYS A C 1
ATOM 855 O O . LYS A 1 103 ? 10.500 -1.585 -25.947 1.00 88.69 103 LYS A O 1
ATOM 860 N N . GLU A 1 104 ? 8.394 -1.116 -26.556 1.00 89.19 104 GLU A N 1
ATOM 861 C CA . GLU A 1 104 ? 8.040 -0.453 -25.305 1.00 89.19 104 GLU A CA 1
ATOM 862 C C . GLU A 1 104 ? 8.172 -1.419 -24.118 1.00 89.19 104 GLU A C 1
ATOM 864 O O . GLU A 1 104 ? 7.806 -2.595 -24.215 1.00 89.19 104 GLU A O 1
ATOM 869 N N . ILE A 1 105 ? 8.723 -0.928 -23.004 1.00 89.69 105 ILE A N 1
ATOM 870 C CA . ILE A 1 105 ? 8.856 -1.722 -21.782 1.00 89.69 105 ILE A CA 1
ATOM 871 C C . ILE A 1 105 ? 7.497 -1.700 -21.068 1.00 89.69 105 ILE A C 1
ATOM 873 O O . ILE A 1 105 ? 7.037 -0.631 -20.660 1.00 89.69 105 ILE A O 1
ATOM 877 N N . PRO A 1 106 ? 6.830 -2.852 -20.895 1.00 90.31 106 PRO A N 1
ATOM 878 C CA . PRO A 1 106 ? 5.507 -2.891 -20.290 1.00 90.31 106 PRO A CA 1
ATOM 879 C C . PRO A 1 106 ? 5.573 -2.554 -18.799 1.00 90.31 106 PRO A C 1
ATOM 881 O O . PRO A 1 106 ? 6.549 -2.880 -18.125 1.00 90.31 106 PRO A O 1
ATOM 884 N N . GLY A 1 107 ? 4.489 -1.987 -18.266 1.00 91.50 107 GLY A N 1
ATOM 885 C CA . GLY A 1 107 ? 4.335 -1.720 -16.830 1.00 91.50 107 GLY A CA 1
ATOM 886 C C . GLY A 1 107 ? 4.548 -0.264 -16.419 1.00 91.50 107 GLY A C 1
ATOM 887 O O . GLY A 1 107 ? 4.282 0.065 -15.263 1.00 91.50 107 GLY A O 1
ATOM 888 N N . ILE A 1 108 ? 4.927 0.616 -17.352 1.00 93.25 108 ILE A N 1
ATOM 889 C CA . ILE A 1 108 ? 5.166 2.034 -17.059 1.00 93.25 108 ILE A CA 1
ATOM 890 C C . ILE A 1 108 ? 3.921 2.746 -16.519 1.00 93.25 108 ILE A C 1
ATOM 892 O O . ILE A 1 108 ? 4.006 3.441 -15.511 1.00 93.25 108 ILE A O 1
ATOM 896 N N . ASP A 1 109 ? 2.741 2.471 -17.078 1.00 94.50 109 ASP A N 1
ATOM 897 C CA . ASP A 1 109 ? 1.479 3.047 -16.594 1.00 94.50 109 ASP A CA 1
ATOM 898 C C . ASP A 1 109 ? 1.174 2.659 -15.141 1.00 94.50 109 ASP A C 1
ATOM 900 O O . ASP A 1 109 ? 0.632 3.448 -14.364 1.00 94.50 109 ASP A O 1
ATOM 904 N N . ILE A 1 110 ? 1.524 1.427 -14.758 1.00 94.31 110 ILE A N 1
ATOM 905 C CA . ILE A 1 110 ? 1.329 0.924 -13.394 1.00 94.31 110 ILE A CA 1
ATOM 906 C C . ILE A 1 110 ? 2.327 1.596 -12.453 1.00 94.31 110 ILE A C 1
ATOM 908 O O . ILE A 1 110 ? 1.945 1.980 -11.347 1.00 94.31 110 ILE A O 1
ATOM 912 N N . TYR A 1 111 ? 3.576 1.763 -12.896 1.00 94.06 111 TYR A N 1
ATOM 913 C CA . TYR A 1 111 ? 4.611 2.451 -12.132 1.00 94.06 111 TYR A CA 1
ATOM 914 C C . TYR A 1 111 ? 4.204 3.893 -11.840 1.00 94.06 111 TYR A C 1
ATOM 916 O O . TYR A 1 111 ? 4.082 4.264 -10.677 1.00 94.06 111 TYR A O 1
ATOM 924 N N . VAL A 1 112 ? 3.891 4.668 -12.883 1.00 94.19 112 VAL A N 1
ATOM 925 C CA . VAL A 1 112 ? 3.522 6.088 -12.776 1.00 94.19 112 VAL A CA 1
ATOM 926 C C . VAL A 1 112 ? 2.316 6.275 -11.860 1.00 94.19 112 VAL A C 1
ATOM 928 O O . VAL A 1 112 ? 2.301 7.152 -11.002 1.00 94.19 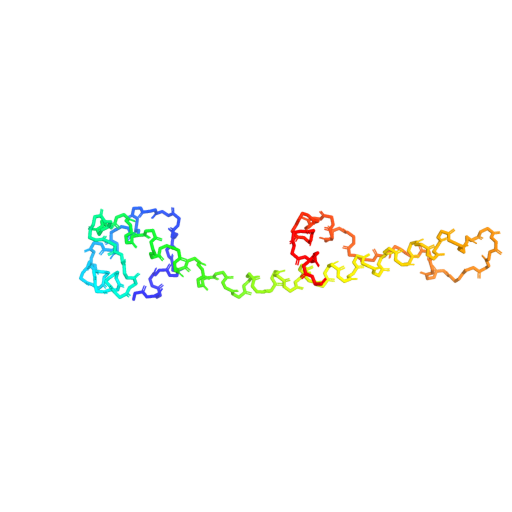112 VAL A O 1
ATOM 931 N N . LYS A 1 113 ? 1.308 5.405 -11.973 1.00 96.38 113 LYS A N 1
ATOM 932 C CA . LYS A 1 113 ? 0.110 5.471 -11.127 1.00 96.38 113 LYS A CA 1
ATOM 933 C C . LYS A 1 113 ? 0.403 5.301 -9.630 1.00 96.38 113 LYS A C 1
ATOM 935 O O . LYS A 1 113 ? -0.384 5.765 -8.804 1.00 96.38 113 LYS A O 1
ATOM 940 N N . HIS A 1 114 ? 1.478 4.602 -9.276 1.00 94.94 114 HIS A N 1
ATOM 941 C CA . HIS A 1 114 ? 1.806 4.231 -7.900 1.00 94.94 114 HIS A CA 1
ATOM 942 C C . HIS A 1 114 ? 3.172 4.755 -7.435 1.00 94.94 114 HIS A C 1
ATOM 944 O O . HIS A 1 114 ? 3.641 4.342 -6.374 1.00 94.94 114 HIS A O 1
ATOM 950 N N . GLU A 1 115 ? 3.776 5.679 -8.184 1.00 92.94 115 GLU A N 1
ATOM 951 C CA . GLU A 1 115 ? 5.143 6.169 -7.991 1.00 92.94 115 GLU A CA 1
ATOM 952 C C . GLU A 1 115 ? 5.395 6.662 -6.562 1.00 92.94 115 GLU A C 1
ATOM 954 O O . GLU A 1 115 ? 6.345 6.220 -5.918 1.00 92.94 115 GLU A O 1
ATOM 959 N N . ASP A 1 116 ? 4.496 7.484 -6.014 1.00 92.81 116 ASP A N 1
ATOM 960 C CA . ASP A 1 116 ? 4.604 7.989 -4.640 1.00 92.81 116 ASP A CA 1
ATOM 961 C C . ASP A 1 116 ? 4.744 6.854 -3.617 1.00 92.81 116 ASP A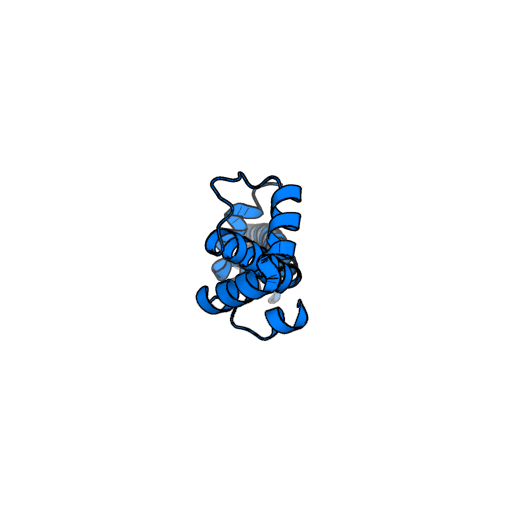 C 1
ATOM 963 O O . ASP A 1 116 ? 5.582 6.889 -2.716 1.00 92.81 116 ASP A O 1
ATOM 967 N N . MET A 1 117 ? 3.926 5.812 -3.765 1.00 92.38 117 MET A N 1
ATOM 968 C CA . MET A 1 117 ? 3.914 4.678 -2.843 1.00 92.38 117 MET A CA 1
ATOM 969 C C . MET A 1 117 ? 5.151 3.801 -3.036 1.00 92.38 117 MET A C 1
ATOM 971 O O . MET A 1 117 ? 5.724 3.336 -2.053 1.00 92.38 117 MET A O 1
ATOM 975 N N . ILE A 1 118 ? 5.601 3.617 -4.275 1.00 92.44 118 ILE A N 1
ATOM 976 C CA . ILE A 1 118 ? 6.852 2.914 -4.581 1.00 92.44 118 ILE A CA 1
ATOM 977 C C . ILE A 1 118 ? 8.031 3.639 -3.931 1.00 92.44 118 ILE A C 1
ATOM 979 O O . ILE A 1 118 ? 8.786 3.025 -3.183 1.00 92.44 118 ILE A O 1
ATOM 983 N N . ASN A 1 119 ? 8.131 4.957 -4.085 1.00 88.12 119 ASN A N 1
ATOM 984 C CA . ASN A 1 119 ? 9.216 5.745 -3.502 1.00 88.12 119 ASN A CA 1
ATOM 985 C C . ASN A 1 119 ? 9.234 5.708 -1.967 1.00 88.12 119 ASN A C 1
ATOM 987 O O . ASN A 1 119 ? 10.308 5.682 -1.361 1.00 88.12 119 ASN A O 1
ATOM 991 N N . ILE A 1 120 ? 8.061 5.672 -1.326 1.00 88.50 120 ILE A N 1
ATOM 992 C CA . ILE A 1 120 ? 7.942 5.595 0.137 1.00 88.50 120 ILE A CA 1
ATOM 993 C C . ILE A 1 120 ? 8.349 4.215 0.675 1.00 88.50 120 ILE A C 1
ATOM 995 O O . ILE A 1 120 ? 8.962 4.129 1.746 1.00 88.50 120 ILE A O 1
ATOM 999 N N . PHE A 1 121 ? 7.974 3.136 -0.018 1.00 82.75 121 PHE A N 1
ATOM 1000 C CA . PHE A 1 121 ? 8.056 1.777 0.526 1.00 82.75 121 PHE A CA 1
ATOM 1001 C C . PHE A 1 121 ? 9.191 0.923 -0.053 1.00 82.75 121 PHE A C 1
ATOM 1003 O O . PHE A 1 121 ? 9.649 0.020 0.644 1.00 82.75 121 PHE A O 1
ATOM 1010 N N . SER A 1 122 ? 9.690 1.211 -1.257 1.00 70.44 122 SER A N 1
ATOM 1011 C CA . SER A 1 122 ? 10.767 0.442 -1.900 1.00 70.44 122 SER A CA 1
ATOM 1012 C C . SER A 1 122 ? 12.178 0.954 -1.583 1.00 70.44 122 SER A C 1
ATOM 1014 O O . SER A 1 122 ? 13.112 0.164 -1.608 1.00 70.44 122 SER A O 1
ATOM 1016 N N . ASN A 1 123 ? 12.352 2.222 -1.187 1.00 59.00 123 ASN A N 1
ATOM 1017 C CA . ASN A 1 123 ? 13.662 2.800 -0.820 1.00 59.00 123 ASN A CA 1
ATOM 1018 C C . ASN A 1 123 ? 14.157 2.420 0.594 1.00 59.00 123 ASN A C 1
ATOM 1020 O O . ASN A 1 123 ? 15.058 3.060 1.134 1.00 59.00 123 ASN A O 1
ATOM 1024 N N . LYS A 1 124 ? 13.540 1.422 1.239 1.00 51.19 124 LYS A N 1
ATOM 1025 C CA . LYS A 1 124 ? 13.874 0.982 2.607 1.00 51.19 124 LYS A CA 1
ATOM 1026 C C . LYS A 1 124 ? 14.626 -0.354 2.675 1.00 51.19 124 LYS A C 1
ATOM 1028 O O . LYS A 1 124 ? 14.771 -0.882 3.777 1.00 51.19 124 LYS A O 1
ATOM 1033 N N . SER A 1 125 ? 15.067 -0.897 1.540 1.00 42.22 125 SER A N 1
ATOM 1034 C CA . SER A 1 125 ? 15.858 -2.134 1.474 1.00 42.22 125 SER A CA 1
ATOM 1035 C C . SER A 1 125 ? 17.347 -1.863 1.353 1.00 42.22 125 SER A C 1
ATOM 1037 O O . SER A 1 125 ? 17.716 -0.902 0.650 1.00 42.22 125 SER A O 1
#

Sequence (125 aa):
MVNYLQSKDLRKTNAVIDLVRKNQEIFLQVTRIIGLPKSKETLENYAIILQYLALSKKHEKNSGQYFRLIEVMGQWANLYNMIEDNRAQYSAKEYNLPPEYLKEIPGIDIYVKHEDMINIFSNKS

Foldseek 3Di:
DLVVLVPDPLVPLVVLLVVCVVVVVVLVVVCVVVPPDPVQSDSSSSSVVVSCVSVCVVCVVVVVVVLVLLQVLLVVVVVVVVLVVVCVVDDVVNDVDDPVSPDDDPDVVVCVVCVVVSVVRNVPD

Radius of gyration: 24.85 Å; chains: 1; bounding box: 52×20×67 Å